Protein AF-A0A2N9MDC5-F1 (afdb_monomer_lite)

Radius of gyration: 17.21 Å; chains: 1; bounding box: 38×32×53 Å

Foldseek 3Di:
DDDPDQPFFDDPPPDDPPPDDDDDPVVVVPDQWTWTQDPVGTDIDGQAQFQQGGPVSQQVQWDWDQDPNDTDIDGDLVSLLRRLVRVVPPVSVVCNVVSVVVVVVVD

Structure (mmCIF, N/CA/C/O backbone):
data_AF-A0A2N9MDC5-F1
#
_entry.id   AF-A0A2N9MDC5-F1
#
loop_
_atom_site.group_PDB
_atom_site.id
_atom_site.type_symbol
_atom_site.label_atom_id
_atom_site.label_alt_id
_atom_site.label_comp_id
_atom_site.label_asym_id
_atom_site.label_entity_id
_atom_site.label_seq_id
_atom_site.pdbx_PDB_ins_code
_atom_site.Cartn_x
_atom_site.Cartn_y
_atom_site.Cartn_z
_atom_site.occupancy
_atom_site.B_iso_or_equiv
_atom_site.auth_seq_id
_atom_site.auth_comp_id
_atom_site.auth_asym_id
_atom_site.auth_atom_id
_atom_site.pdbx_PDB_model_num
ATOM 1 N N . MET A 1 1 ? 4.168 -14.213 -36.497 1.00 42.75 1 MET A N 1
ATOM 2 C CA . MET A 1 1 ? 4.050 -12.840 -35.955 1.00 42.75 1 MET A CA 1
ATOM 3 C C . MET A 1 1 ? 4.755 -12.810 -34.608 1.00 42.75 1 MET A C 1
ATOM 5 O O . MET A 1 1 ? 4.506 -13.731 -33.834 1.00 42.75 1 MET A O 1
ATOM 9 N N . PRO A 1 2 ? 5.661 -11.857 -34.328 1.00 37.81 2 PRO A N 1
ATOM 10 C CA . PRO A 1 2 ? 6.221 -11.729 -32.987 1.00 37.81 2 PRO A CA 1
ATOM 11 C C . PRO A 1 2 ? 5.090 -11.344 -32.026 1.00 37.81 2 PRO A C 1
ATOM 13 O O . PRO A 1 2 ? 4.268 -10.487 -32.351 1.00 37.81 2 PRO A O 1
ATOM 16 N N . LYS A 1 3 ? 5.009 -12.021 -30.875 1.00 33.22 3 LYS A N 1
ATOM 17 C CA . LYS A 1 3 ? 4.101 -11.625 -29.790 1.00 33.22 3 LYS A CA 1
ATOM 18 C C . LYS A 1 3 ? 4.466 -10.194 -29.369 1.00 33.22 3 LYS A C 1
ATOM 20 O O . LYS A 1 3 ? 5.663 -9.902 -29.321 1.00 33.22 3 LYS A O 1
ATOM 25 N N . PRO A 1 4 ? 3.495 -9.308 -29.090 1.00 41.62 4 PRO A N 1
ATOM 26 C CA . PRO A 1 4 ? 3.816 -7.981 -28.590 1.00 41.62 4 PRO A CA 1
ATOM 27 C C . PRO A 1 4 ? 4.646 -8.133 -27.314 1.00 41.62 4 PRO A C 1
ATOM 29 O O . PRO A 1 4 ? 4.262 -8.864 -26.399 1.00 41.62 4 PRO A O 1
ATOM 32 N N . SER A 1 5 ? 5.815 -7.495 -27.287 1.00 44.19 5 SER A N 1
ATOM 33 C CA . SER A 1 5 ? 6.614 -7.376 -26.074 1.00 44.19 5 SER A CA 1
ATOM 34 C C . SER A 1 5 ? 5.735 -6.732 -25.002 1.00 44.19 5 SER A C 1
ATOM 36 O O . SER A 1 5 ? 5.075 -5.733 -25.311 1.00 44.19 5 SER A O 1
ATOM 38 N N . PRO A 1 6 ? 5.689 -7.269 -23.774 1.00 43.81 6 PRO A N 1
ATOM 39 C CA . PRO A 1 6 ? 4.971 -6.612 -22.694 1.00 43.81 6 PRO A CA 1
ATOM 40 C C . PRO A 1 6 ? 5.486 -5.174 -22.575 1.00 43.81 6 PRO A C 1
ATOM 42 O O . PRO A 1 6 ? 6.691 -4.939 -22.454 1.00 43.81 6 PRO A O 1
ATOM 45 N N . ARG A 1 7 ? 4.577 -4.202 -22.700 1.00 49.28 7 ARG A N 1
ATOM 46 C CA . ARG A 1 7 ? 4.887 -2.777 -22.558 1.00 49.28 7 ARG A CA 1
ATOM 47 C C . ARG A 1 7 ? 5.078 -2.477 -21.074 1.00 49.28 7 ARG A C 1
ATOM 49 O O . ARG A 1 7 ? 4.211 -1.903 -20.431 1.00 49.28 7 ARG A O 1
ATOM 56 N N . PHE A 1 8 ? 6.201 -2.915 -20.519 1.00 52.16 8 PHE A N 1
ATOM 57 C CA . PHE A 1 8 ? 6.565 -2.581 -19.152 1.00 52.16 8 PHE A CA 1
ATOM 58 C C . PHE A 1 8 ? 7.045 -1.131 -19.095 1.00 52.16 8 PHE A C 1
ATOM 60 O O . PHE A 1 8 ? 7.922 -0.738 -19.858 1.00 52.16 8 PHE A O 1
ATOM 67 N N . GLY A 1 9 ? 6.450 -0.359 -18.185 1.00 48.53 9 GLY A N 1
ATOM 68 C CA . GLY A 1 9 ? 6.916 0.963 -17.783 1.00 48.53 9 GLY A CA 1
ATOM 69 C C . GLY A 1 9 ? 6.671 2.066 -18.811 1.00 48.53 9 GLY A C 1
ATOM 70 O O . GLY A 1 9 ? 7.483 2.303 -19.703 1.00 48.53 9 GLY A O 1
ATOM 71 N N . ARG A 1 10 ? 5.615 2.865 -18.614 1.00 49.69 10 ARG A N 1
ATOM 72 C CA . ARG A 1 10 ? 5.749 4.280 -18.978 1.00 49.69 10 ARG A CA 1
ATOM 73 C C . ARG A 1 10 ? 6.750 4.878 -17.996 1.00 49.69 10 ARG A C 1
ATOM 75 O O . ARG A 1 10 ? 6.581 4.766 -16.784 1.00 49.69 10 ARG A O 1
ATOM 82 N N . ALA A 1 11 ? 7.799 5.505 -18.518 1.00 50.03 11 ALA A N 1
ATOM 83 C CA . ALA A 1 11 ? 8.591 6.414 -17.712 1.00 50.03 11 ALA A CA 1
ATOM 84 C C . ALA A 1 11 ? 7.644 7.470 -17.114 1.00 50.03 11 ALA A C 1
ATOM 86 O O . ALA A 1 11 ? 6.691 7.899 -17.771 1.00 50.03 11 ALA A O 1
ATOM 87 N N . SER A 1 12 ? 7.881 7.822 -15.850 1.00 50.12 12 SER A N 1
ATOM 88 C CA . SER A 1 12 ? 7.154 8.858 -15.107 1.00 50.12 12 SER A CA 1
ATOM 89 C C . SER A 1 12 ? 6.812 10.060 -15.994 1.00 50.12 12 SER A C 1
ATOM 91 O O . SER A 1 12 ? 7.608 10.414 -16.864 1.00 50.12 12 SER A O 1
ATOM 93 N N . ALA A 1 13 ? 5.662 10.700 -15.764 1.00 49.12 13 ALA A N 1
ATOM 94 C CA . ALA A 1 13 ? 5.237 11.887 -16.511 1.00 49.12 13 ALA A CA 1
ATOM 95 C C . ALA A 1 13 ? 6.418 12.856 -16.753 1.00 49.12 13 ALA A C 1
ATOM 97 O O . ALA A 1 13 ? 7.036 13.320 -15.797 1.00 49.12 13 ALA A O 1
ATOM 98 N N . GLY A 1 14 ? 6.760 13.102 -18.026 1.00 49.97 14 GLY A N 1
ATOM 99 C CA . GLY A 1 14 ? 7.862 13.992 -18.425 1.00 49.97 14 GLY A CA 1
ATOM 100 C C . GLY A 1 14 ? 8.962 13.378 -19.303 1.00 49.97 14 GLY A C 1
ATOM 101 O O . GLY A 1 14 ? 9.809 14.122 -19.788 1.00 49.97 14 GLY A O 1
ATOM 102 N N . PHE A 1 15 ? 8.960 12.065 -19.555 1.00 56.56 15 PHE A N 1
ATOM 103 C CA . PHE A 1 15 ? 9.910 11.437 -20.486 1.00 56.56 15 PHE A CA 1
ATOM 104 C C . PHE A 1 15 ? 9.319 11.258 -21.898 1.00 56.56 15 PHE A C 1
ATOM 106 O O . PHE A 1 15 ? 8.131 10.946 -22.017 1.00 56.56 15 PHE A O 1
ATOM 113 N N . PRO A 1 16 ? 10.128 11.412 -22.966 1.00 58.69 16 PRO A N 1
ATOM 114 C CA . PRO A 1 16 ? 9.711 11.109 -24.332 1.00 58.69 16 PRO A CA 1
ATOM 115 C C . PRO A 1 16 ? 9.222 9.665 -24.480 1.00 58.69 16 PRO A C 1
ATOM 117 O O . PRO A 1 16 ? 9.802 8.734 -23.915 1.00 58.69 16 PRO A O 1
ATOM 120 N N . GLU A 1 17 ? 8.175 9.474 -25.279 1.00 62.66 17 GLU A N 1
ATOM 121 C CA . GLU A 1 17 ? 7.706 8.139 -25.639 1.00 62.66 17 GLU A CA 1
ATOM 122 C C . GLU A 1 17 ? 8.767 7.388 -26.465 1.00 62.66 17 GLU A C 1
ATOM 124 O O . GLU A 1 17 ? 9.513 7.986 -27.238 1.00 62.66 17 GLU A O 1
ATOM 129 N N . GLY A 1 18 ? 8.836 6.062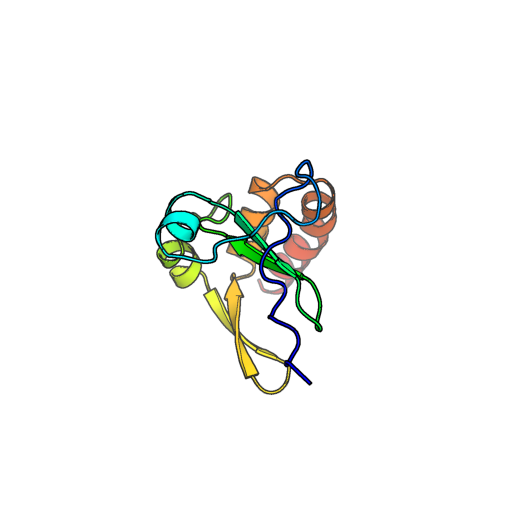 -26.310 1.00 65.81 18 GLY A N 1
ATOM 130 C CA . GLY A 1 18 ? 9.720 5.206 -27.111 1.00 65.81 18 GLY A CA 1
ATOM 131 C C . GLY A 1 18 ? 11.141 5.021 -26.571 1.00 65.81 18 GLY A C 1
ATOM 132 O O . GLY A 1 18 ? 11.930 4.318 -27.202 1.00 65.81 18 GLY A O 1
ATOM 133 N N . LEU A 1 19 ? 11.475 5.587 -25.406 1.00 69.12 19 LEU A N 1
ATOM 134 C CA . LEU A 1 19 ? 12.719 5.233 -24.721 1.00 69.12 19 LEU A CA 1
ATOM 135 C C . LEU A 1 19 ? 12.679 3.766 -24.256 1.00 69.12 19 LEU A C 1
ATOM 137 O O . LEU A 1 19 ? 11.649 3.322 -23.738 1.00 69.12 19 LEU A O 1
ATOM 141 N N . PRO A 1 20 ? 13.780 3.006 -24.413 1.00 70.06 20 PRO A N 1
ATOM 142 C CA . PRO A 1 20 ? 13.848 1.646 -23.905 1.00 70.06 20 PRO A CA 1
ATOM 143 C C . PRO A 1 20 ? 13.739 1.665 -22.379 1.00 70.06 20 PRO A C 1
ATOM 145 O O . PRO A 1 20 ? 14.558 2.272 -21.689 1.00 70.06 20 PRO A O 1
ATOM 148 N N . PHE A 1 21 ? 12.719 0.991 -21.857 1.00 74.31 21 PHE A N 1
ATOM 149 C CA . PHE A 1 21 ? 12.587 0.731 -20.433 1.00 74.31 21 PHE A CA 1
ATOM 150 C C . PHE A 1 21 ? 13.256 -0.604 -20.109 1.00 74.31 21 PHE A C 1
ATOM 152 O O . PHE A 1 21 ? 12.855 -1.651 -20.623 1.00 74.31 21 PHE A O 1
ATOM 159 N N . VAL A 1 22 ? 14.297 -0.562 -19.278 1.00 83.94 22 VAL A N 1
ATOM 160 C CA . VAL A 1 22 ? 14.993 -1.762 -18.809 1.00 83.94 22 VAL A CA 1
ATOM 161 C C . VAL A 1 22 ? 14.369 -2.179 -17.484 1.00 83.94 22 VAL A C 1
ATOM 163 O O . VAL A 1 22 ? 14.411 -1.438 -16.509 1.00 83.94 22 VAL A O 1
ATOM 166 N N . TRP A 1 23 ? 13.756 -3.359 -17.458 1.00 83.81 23 TRP A N 1
ATOM 167 C CA . TRP A 1 23 ? 13.170 -3.932 -16.249 1.00 83.81 23 TRP A CA 1
ATOM 168 C C . TRP A 1 23 ? 14.159 -4.905 -15.605 1.00 83.81 23 TRP A C 1
ATOM 170 O O . TRP A 1 23 ? 14.120 -6.107 -15.866 1.00 83.81 23 TRP A O 1
ATOM 180 N N . ASP A 1 24 ? 15.086 -4.368 -14.814 1.00 86.69 24 ASP A N 1
ATOM 181 C CA . ASP A 1 24 ? 16.142 -5.122 -14.136 1.00 86.69 24 ASP A CA 1
ATOM 182 C C . ASP A 1 24 ? 16.275 -4.755 -12.646 1.00 86.69 24 ASP A C 1
ATOM 184 O O . ASP A 1 24 ? 15.634 -3.833 -12.138 1.00 86.69 24 ASP A O 1
ATOM 188 N N . ASP A 1 25 ? 17.113 -5.508 -11.930 1.00 90.19 25 ASP A N 1
ATOM 189 C CA . ASP A 1 25 ? 17.359 -5.329 -10.493 1.00 90.19 25 ASP A CA 1
ATOM 190 C C . ASP A 1 25 ? 17.895 -3.924 -10.163 1.00 90.19 25 ASP A C 1
ATOM 192 O O . ASP A 1 25 ? 17.465 -3.311 -9.186 1.00 90.19 25 ASP A O 1
ATOM 196 N N . VAL A 1 26 ? 18.759 -3.361 -11.015 1.00 89.38 26 VAL A N 1
ATOM 197 C CA . VAL A 1 26 ? 19.292 -2.001 -10.837 1.00 89.38 26 VAL A CA 1
ATOM 198 C C . VAL A 1 26 ? 18.173 -0.968 -10.916 1.00 89.38 26 VAL A C 1
ATOM 200 O O . VAL A 1 26 ? 18.114 -0.053 -10.095 1.00 89.38 26 VAL A O 1
ATOM 203 N N . THR A 1 27 ? 17.267 -1.107 -11.879 1.00 86.69 27 THR A N 1
ATOM 204 C CA . THR A 1 27 ? 16.121 -0.212 -12.030 1.00 86.69 27 THR A CA 1
ATOM 205 C C . THR A 1 27 ? 15.204 -0.304 -10.817 1.00 86.69 27 THR A C 1
ATOM 207 O O . THR A 1 27 ? 14.854 0.733 -10.252 1.00 86.69 27 THR A O 1
ATOM 210 N N . LEU A 1 28 ? 14.883 -1.523 -10.371 1.00 87.69 28 LEU A N 1
ATOM 211 C CA . LEU A 1 28 ? 14.030 -1.774 -9.206 1.00 87.69 28 LEU A CA 1
ATOM 212 C C . LEU A 1 28 ? 14.607 -1.193 -7.911 1.00 87.69 28 LEU A C 1
ATOM 214 O O . LEU A 1 28 ? 13.873 -0.575 -7.147 1.00 87.69 28 LEU A O 1
ATOM 218 N N . ARG A 1 29 ? 15.916 -1.334 -7.675 1.00 87.38 29 ARG A N 1
ATOM 219 C CA . ARG A 1 29 ? 16.576 -0.807 -6.466 1.00 87.38 29 ARG A CA 1
ATOM 220 C C . ARG A 1 29 ? 16.618 0.717 -6.399 1.00 87.38 29 ARG A C 1
ATOM 222 O O . ARG A 1 29 ? 16.694 1.270 -5.308 1.00 87.38 29 ARG 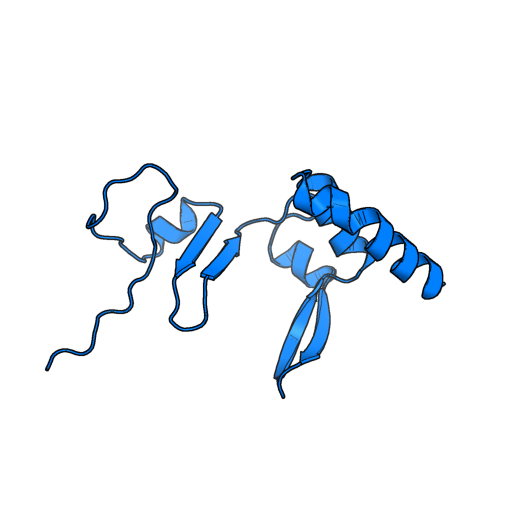A O 1
ATOM 229 N N . ASN A 1 30 ? 16.613 1.394 -7.546 1.00 86.44 30 ASN A N 1
ATOM 230 C CA . ASN A 1 30 ? 16.876 2.832 -7.627 1.00 86.44 30 ASN A CA 1
ATOM 231 C C . ASN A 1 30 ? 15.611 3.700 -7.724 1.00 86.44 30 ASN A C 1
ATOM 233 O O . ASN A 1 30 ? 15.721 4.918 -7.878 1.00 86.44 30 ASN A O 1
ATOM 237 N N . ARG A 1 31 ? 14.408 3.117 -7.653 1.00 85.38 31 ARG A N 1
ATOM 238 C CA . ARG A 1 31 ? 13.148 3.875 -7.662 1.00 85.38 31 ARG A CA 1
ATOM 239 C C . ARG A 1 31 ? 12.206 3.411 -6.564 1.00 85.38 31 ARG A C 1
ATOM 241 O O . ARG A 1 31 ? 12.076 2.226 -6.296 1.00 85.38 31 ARG A O 1
ATOM 248 N N . SER A 1 32 ? 11.489 4.371 -5.991 1.00 87.06 32 SER A N 1
ATOM 249 C CA . SER A 1 32 ? 10.497 4.136 -4.941 1.00 87.06 32 SER A CA 1
ATOM 250 C C . SER A 1 32 ? 9.086 3.872 -5.466 1.00 87.06 32 SER A C 1
ATOM 252 O O . SER A 1 32 ? 8.244 3.389 -4.713 1.00 87.06 32 SER A O 1
ATOM 254 N N . GLN A 1 33 ? 8.812 4.183 -6.736 1.00 89.12 33 GLN A N 1
ATOM 255 C CA . GLN A 1 33 ? 7.505 3.983 -7.353 1.00 89.12 33 GLN A CA 1
ATOM 256 C C . GLN A 1 33 ? 7.630 3.656 -8.844 1.00 89.12 33 GLN A C 1
ATOM 258 O O . GLN A 1 33 ? 8.377 4.308 -9.581 1.00 89.12 33 GLN A O 1
ATOM 263 N N . PHE A 1 34 ? 6.822 2.697 -9.291 1.00 88.81 34 PHE A N 1
ATOM 264 C CA . PHE A 1 34 ? 6.564 2.395 -10.694 1.00 88.81 34 PHE A CA 1
ATOM 265 C C . PHE A 1 34 ? 5.065 2.318 -10.938 1.00 88.81 34 PHE A C 1
ATOM 267 O O . PHE A 1 34 ? 4.336 1.806 -10.100 1.00 88.81 34 PHE A O 1
ATOM 274 N N . THR A 1 35 ? 4.631 2.743 -12.118 1.00 87.62 35 THR A N 1
ATOM 275 C CA . THR A 1 35 ? 3.287 2.450 -12.618 1.00 87.62 35 THR A CA 1
ATOM 276 C C . THR A 1 35 ? 3.445 1.560 -13.844 1.00 87.62 35 THR A C 1
ATOM 278 O O . THR A 1 35 ? 3.999 1.969 -14.870 1.00 87.62 35 THR A O 1
ATOM 281 N N . LEU A 1 36 ? 3.034 0.304 -13.710 1.00 86.44 36 LEU A N 1
ATOM 282 C CA . LEU A 1 36 ? 3.058 -0.693 -14.768 1.00 86.44 36 LEU A CA 1
ATOM 283 C C . LEU A 1 36 ? 1.758 -0.618 -15.557 1.00 86.44 36 LEU A C 1
ATOM 285 O O . LEU A 1 36 ? 0.690 -0.872 -15.012 1.00 86.44 36 LEU A O 1
ATOM 289 N N . ALA A 1 37 ? 1.855 -0.326 -16.849 1.00 83.12 37 ALA A N 1
ATOM 290 C CA . ALA A 1 37 ? 0.713 -0.422 -17.743 1.00 83.12 37 ALA A CA 1
ATOM 291 C C . ALA A 1 37 ? 0.466 -1.895 -18.095 1.00 83.12 37 ALA A C 1
ATOM 293 O O . ALA A 1 37 ? 1.378 -2.593 -18.546 1.00 83.12 37 ALA A O 1
ATOM 294 N N . THR A 1 38 ? -0.763 -2.367 -17.909 1.00 85.56 38 THR A N 1
ATOM 295 C CA . THR A 1 38 ? -1.183 -3.718 -18.303 1.00 85.56 38 THR A CA 1
ATOM 296 C C . THR A 1 38 ? -2.448 -3.657 -19.150 1.00 85.56 38 THR A C 1
ATOM 298 O O . THR A 1 38 ? -3.154 -2.649 -19.155 1.00 85.56 38 THR A O 1
ATOM 301 N N . ASP A 1 39 ? -2.780 -4.754 -19.832 1.00 89.81 39 ASP A N 1
ATOM 302 C CA . ASP A 1 39 ? -4.035 -4.859 -20.590 1.00 89.81 39 ASP A CA 1
ATOM 303 C C . ASP A 1 39 ? -5.285 -4.776 -19.684 1.00 89.81 39 ASP A C 1
ATOM 305 O O . ASP A 1 39 ? -6.385 -4.530 -20.172 1.00 89.81 39 ASP A O 1
ATOM 309 N N . LEU A 1 40 ? -5.121 -4.961 -18.366 1.00 88.69 40 LEU A N 1
ATOM 310 C CA . LEU A 1 40 ? -6.179 -4.864 -17.354 1.00 88.69 40 LEU A CA 1
ATOM 311 C C . LEU A 1 40 ? -6.219 -3.497 -16.647 1.00 88.69 40 LEU A C 1
ATOM 313 O O . LEU A 1 40 ? -7.052 -3.290 -15.766 1.00 88.69 40 LEU A O 1
ATOM 317 N N . GLY A 1 41 ? -5.335 -2.571 -17.025 1.00 89.25 41 GLY A N 1
ATOM 318 C CA . GLY A 1 41 ? -5.168 -1.268 -16.385 1.00 89.25 41 GLY A CA 1
ATOM 319 C C . GLY A 1 41 ? -3.799 -1.093 -15.729 1.00 89.25 41 GLY A C 1
ATOM 320 O O . GLY A 1 41 ? -2.912 -1.943 -15.841 1.00 89.25 41 GLY A O 1
ATOM 321 N N . ASP A 1 42 ? -3.625 0.040 -15.059 1.00 90.38 42 ASP A N 1
ATOM 322 C CA . ASP A 1 42 ? -2.362 0.405 -14.424 1.00 90.38 42 ASP A CA 1
ATOM 323 C C . ASP A 1 42 ? -2.202 -0.270 -13.052 1.00 90.38 42 ASP A C 1
ATOM 325 O O . ASP A 1 42 ? -3.140 -0.330 -12.256 1.00 90.38 42 ASP A O 1
ATOM 329 N N . ILE A 1 43 ? -0.992 -0.751 -12.763 1.00 91.38 43 ILE A N 1
ATOM 330 C CA . ILE A 1 43 ? -0.599 -1.333 -11.476 1.00 91.38 43 ILE A CA 1
ATOM 331 C C . ILE A 1 43 ? 0.535 -0.501 -10.888 1.00 91.38 43 ILE A C 1
ATOM 333 O O . ILE A 1 43 ? 1.625 -0.438 -11.455 1.00 91.38 43 ILE A O 1
ATOM 337 N N . ASP A 1 44 ? 0.302 0.094 -9.723 1.00 91.50 44 ASP A N 1
ATOM 338 C CA . ASP A 1 44 ? 1.344 0.799 -8.982 1.00 91.50 44 ASP A CA 1
ATOM 339 C C . ASP A 1 44 ? 2.168 -0.180 -8.130 1.00 91.50 44 ASP A C 1
ATOM 341 O O . ASP A 1 44 ? 1.628 -0.964 -7.350 1.00 91.50 44 ASP A O 1
ATOM 345 N N . LEU A 1 45 ? 3.492 -0.105 -8.252 1.00 92.50 45 LEU A N 1
ATO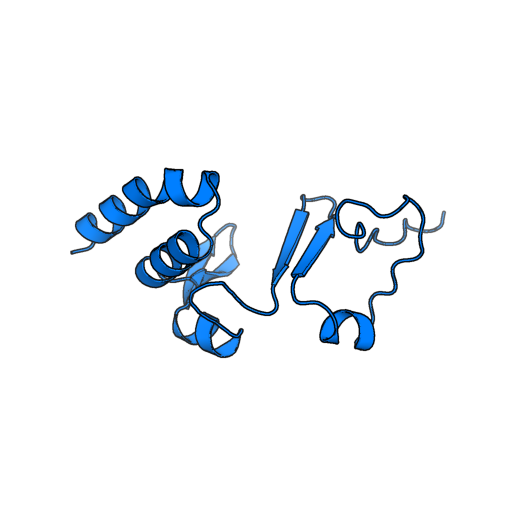M 346 C CA . LEU A 1 45 ? 4.456 -0.755 -7.369 1.00 92.50 45 LEU A CA 1
ATOM 347 C C . LEU A 1 45 ? 5.147 0.315 -6.535 1.00 92.50 45 LEU A C 1
ATOM 349 O O . LEU A 1 45 ? 5.704 1.264 -7.086 1.00 92.50 45 LEU A O 1
ATOM 353 N N . LEU A 1 46 ? 5.123 0.148 -5.217 1.00 93.62 46 LEU A N 1
ATOM 354 C CA . LEU A 1 46 ? 5.652 1.106 -4.253 1.00 93.62 46 LEU A CA 1
ATOM 355 C C . LEU A 1 46 ? 6.678 0.402 -3.367 1.00 93.62 46 LEU A C 1
ATOM 357 O O . LEU A 1 46 ? 6.398 -0.671 -2.838 1.00 93.62 46 LEU A O 1
ATOM 361 N N . ALA A 1 47 ? 7.857 1.002 -3.212 1.00 93.56 47 ALA A N 1
ATOM 362 C CA . ALA A 1 47 ? 8.882 0.507 -2.294 1.00 93.56 47 ALA A CA 1
ATOM 363 C C . ALA A 1 47 ? 8.484 0.750 -0.831 1.00 93.56 47 ALA A C 1
ATOM 365 O O . ALA A 1 47 ? 8.779 -0.062 0.043 1.00 93.56 47 ALA A O 1
ATOM 366 N N . GLU A 1 48 ? 7.784 1.858 -0.583 1.00 94.94 48 GLU A N 1
ATOM 367 C CA . GLU A 1 48 ? 7.275 2.238 0.728 1.00 94.94 48 GLU A CA 1
ATOM 368 C C . GLU A 1 48 ? 5.886 2.866 0.605 1.00 94.94 48 GLU A C 1
ATOM 370 O O . GLU A 1 48 ? 5.551 3.508 -0.395 1.00 94.94 48 GLU A O 1
ATOM 375 N N . ILE A 1 49 ? 5.085 2.714 1.656 1.00 96.69 49 ILE A N 1
ATOM 376 C CA . ILE A 1 49 ? 3.774 3.348 1.781 1.00 96.69 49 ILE A CA 1
ATOM 377 C C . ILE A 1 49 ? 3.875 4.512 2.765 1.00 96.69 49 ILE A C 1
ATOM 379 O O . ILE A 1 49 ? 4.245 4.325 3.926 1.00 96.69 49 ILE A O 1
ATOM 383 N N . SER A 1 50 ? 3.505 5.718 2.324 1.00 95.81 50 SER A N 1
ATOM 384 C CA . SER A 1 50 ? 3.480 6.912 3.177 1.00 95.81 50 SER A CA 1
ATOM 385 C C . SER A 1 50 ? 2.681 6.654 4.454 1.00 95.81 50 SER A C 1
ATOM 387 O 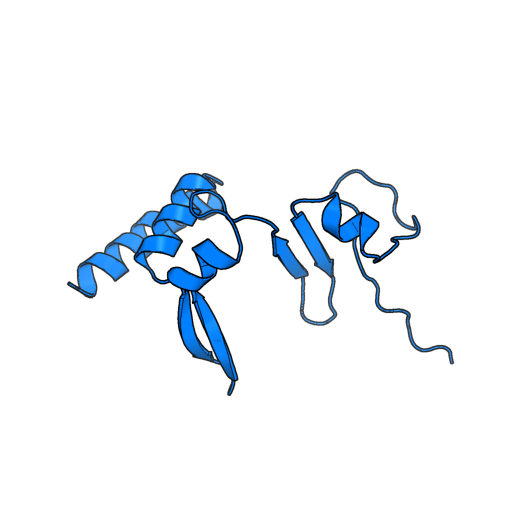O . SER A 1 50 ? 1.557 6.171 4.396 1.00 95.81 50 SER A O 1
ATOM 389 N N . GLY A 1 51 ? 3.263 6.970 5.612 1.00 96.38 51 GLY A N 1
ATOM 390 C CA . GLY A 1 51 ? 2.635 6.737 6.915 1.00 96.38 51 GLY A CA 1
ATOM 391 C C . GLY A 1 51 ? 2.694 5.291 7.418 1.00 96.38 51 GLY A C 1
ATOM 392 O O . GLY A 1 51 ? 2.237 5.047 8.530 1.00 96.38 51 GLY A O 1
ATOM 393 N N . VAL A 1 52 ? 3.253 4.341 6.661 1.00 97.69 52 VAL A N 1
ATOM 394 C CA . VAL A 1 52 ? 3.401 2.934 7.080 1.00 97.69 52 VAL A CA 1
ATOM 395 C C . VAL A 1 52 ? 4.859 2.482 7.018 1.00 97.69 52 VAL A C 1
ATOM 397 O O . VAL A 1 52 ? 5.382 2.072 8.047 1.00 97.69 52 VAL A O 1
ATOM 400 N N . GLY A 1 53 ? 5.513 2.613 5.860 1.00 96.88 53 GLY A N 1
ATOM 401 C CA . GLY A 1 53 ? 6.915 2.243 5.653 1.00 96.88 53 GLY A CA 1
ATOM 402 C C . GLY A 1 53 ? 7.102 1.078 4.678 1.00 96.88 53 GLY A C 1
ATOM 403 O O . GLY A 1 53 ? 6.434 1.040 3.642 1.00 96.88 53 GLY A O 1
ATOM 404 N N . THR A 1 54 ? 8.036 0.174 4.983 1.00 96.50 54 THR A N 1
ATOM 405 C CA . THR A 1 54 ? 8.498 -0.902 4.086 1.00 96.50 54 THR A CA 1
ATOM 406 C C . THR A 1 54 ? 7.447 -1.989 3.858 1.00 96.50 54 THR A C 1
ATOM 408 O O . THR A 1 54 ? 6.414 -2.039 4.529 1.00 96.50 54 THR A O 1
ATOM 411 N N . PHE A 1 55 ? 7.725 -2.908 2.927 1.00 95.81 55 PHE A N 1
ATOM 412 C CA . PHE A 1 55 ? 6.869 -4.067 2.676 1.00 95.81 55 PHE A CA 1
ATOM 413 C C . PHE A 1 55 ? 6.611 -4.895 3.942 1.00 95.81 55 PHE A C 1
ATOM 415 O O . PHE A 1 55 ? 5.475 -5.287 4.189 1.00 95.81 55 PHE A O 1
ATOM 422 N N . GLU A 1 56 ? 7.634 -5.135 4.762 1.00 97.50 56 GLU A N 1
ATOM 423 C CA . GLU A 1 56 ? 7.516 -5.899 6.007 1.00 97.50 56 GLU A CA 1
ATOM 424 C C . GLU A 1 56 ? 6.569 -5.204 6.995 1.00 97.50 56 GLU A C 1
ATOM 426 O O . GLU A 1 56 ? 5.682 -5.844 7.552 1.00 97.50 56 GLU A O 1
ATOM 431 N N . GLN A 1 57 ? 6.678 -3.881 7.135 1.00 97.81 57 GLN A N 1
ATOM 432 C CA . GLN A 1 57 ? 5.802 -3.093 8.011 1.00 97.81 57 GLN A CA 1
ATOM 433 C C . GLN A 1 57 ? 4.362 -3.039 7.483 1.00 97.81 57 GLN A C 1
ATOM 435 O O . GLN A 1 57 ? 3.401 -3.144 8.240 1.00 97.81 57 GLN A O 1
ATOM 440 N N . VAL A 1 58 ? 4.186 -2.916 6.165 1.00 98.00 58 VAL A N 1
ATOM 441 C CA . VAL A 1 58 ? 2.871 -3.013 5.508 1.00 98.00 58 VAL A CA 1
ATOM 442 C C . VAL A 1 58 ? 2.256 -4.393 5.736 1.00 98.00 58 VAL A C 1
ATOM 444 O O . VAL A 1 58 ? 1.058 -4.513 5.999 1.00 98.00 58 VAL A O 1
ATOM 447 N N . ARG A 1 59 ? 3.076 -5.442 5.664 1.00 97.75 59 ARG A N 1
ATOM 448 C CA . ARG A 1 59 ? 2.660 -6.833 5.809 1.00 97.75 59 ARG A CA 1
ATOM 449 C C . ARG A 1 59 ? 2.127 -7.149 7.206 1.00 97.75 59 ARG A C 1
ATOM 451 O O . ARG A 1 59 ? 1.154 -7.891 7.305 1.00 97.75 59 ARG A O 1
ATOM 458 N N . GLU A 1 60 ? 2.728 -6.586 8.249 1.00 98.00 60 GLU A N 1
ATOM 459 C CA . GLU A 1 60 ? 2.262 -6.714 9.641 1.00 98.00 60 GLU A CA 1
ATOM 460 C C . GLU A 1 60 ? 0.849 -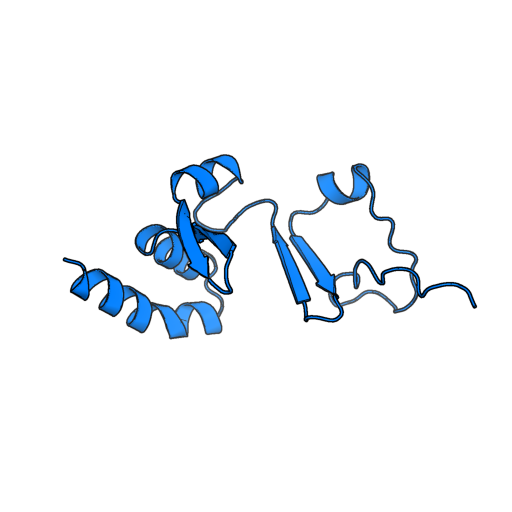6.144 9.852 1.00 98.00 60 GLU A C 1
ATOM 462 O O . GLU A 1 60 ? 0.108 -6.617 10.709 1.00 98.00 60 GLU A O 1
ATOM 467 N N . HIS A 1 61 ? 0.463 -5.171 9.027 1.00 97.88 61 HIS A N 1
ATOM 468 C CA . HIS A 1 61 ? -0.823 -4.473 9.055 1.00 97.88 61 HIS A CA 1
ATOM 469 C C . HIS A 1 61 ? -1.735 -4.854 7.883 1.00 97.88 61 HIS A C 1
ATOM 471 O O . HIS A 1 61 ? -2.519 -4.043 7.383 1.00 97.88 61 HIS A O 1
ATOM 477 N N . SER A 1 62 ? -1.587 -6.079 7.381 1.00 98.00 62 SER A N 1
ATOM 478 C CA . SER A 1 62 ? -2.391 -6.587 6.277 1.00 98.00 62 SER A CA 1
ATOM 479 C C . SER A 1 62 ? -3.280 -7.741 6.722 1.00 98.00 62 SER A C 1
ATOM 481 O O . SER A 1 62 ? -2.860 -8.613 7.479 1.00 98.00 62 SER A O 1
ATOM 483 N N . ILE A 1 63 ? -4.491 -7.782 6.181 1.00 97.50 63 ILE A N 1
ATOM 484 C CA . ILE A 1 63 ? -5.455 -8.873 6.332 1.00 97.50 63 ILE A CA 1
ATOM 485 C C . ILE A 1 63 ? -5.650 -9.588 4.993 1.00 97.50 63 ILE A C 1
ATOM 487 O O . ILE A 1 63 ? -5.437 -8.999 3.930 1.00 97.50 63 ILE A O 1
ATOM 491 N N . GLN A 1 64 ? -6.042 -10.864 5.034 1.00 97.94 64 GLN A N 1
ATOM 492 C CA . GLN A 1 64 ? -6.505 -11.568 3.838 1.00 97.94 64 GLN A CA 1
ATOM 493 C C . GLN A 1 64 ? -7.982 -11.297 3.612 1.00 97.94 64 GLN A C 1
ATOM 495 O O . GLN A 1 64 ? -8.789 -11.440 4.527 1.00 97.94 64 GLN A O 1
ATOM 500 N N . VAL A 1 65 ? -8.320 -10.969 2.372 1.00 96.69 65 VAL A N 1
ATOM 501 C CA . VAL A 1 65 ? -9.696 -10.856 1.901 1.00 96.69 65 VAL A CA 1
ATOM 502 C C . VAL A 1 65 ? -9.871 -11.735 0.672 1.00 96.69 65 VAL A C 1
ATOM 504 O O . VAL A 1 65 ? -8.966 -11.845 -0.159 1.00 96.69 65 VAL A O 1
ATOM 507 N N . ASP A 1 66 ? -11.037 -12.360 0.554 1.00 97.50 66 ASP A N 1
ATOM 508 C CA . ASP A 1 66 ? -11.393 -13.130 -0.631 1.00 97.50 66 ASP A CA 1
ATOM 509 C C . ASP A 1 66 ? -12.122 -12.221 -1.624 1.00 97.50 66 ASP A C 1
ATOM 511 O O . ASP A 1 66 ? -13.190 -11.679 -1.340 1.00 97.50 66 ASP A O 1
ATOM 515 N N . ALA A 1 67 ? -11.530 -12.037 -2.800 1.00 93.38 67 ALA A N 1
ATOM 516 C CA . ALA A 1 67 ? -12.071 -11.226 -3.879 1.00 93.38 67 ALA A CA 1
ATOM 517 C C . ALA A 1 67 ? -11.759 -11.882 -5.226 1.00 93.38 67 ALA A C 1
ATOM 519 O O . ALA A 1 67 ? -10.651 -12.364 -5.449 1.00 93.38 67 ALA A O 1
ATOM 520 N N . PHE A 1 68 ? -12.726 -11.882 -6.148 1.00 92.38 68 PHE A N 1
ATOM 521 C CA . PHE A 1 68 ? -12.556 -12.451 -7.495 1.00 92.38 68 PHE A CA 1
ATOM 522 C C . PHE A 1 68 ? -12.052 -13.910 -7.490 1.00 92.38 68 PHE A C 1
ATOM 524 O O . PHE A 1 68 ? -11.164 -14.265 -8.265 1.00 92.38 68 PHE A O 1
ATOM 531 N N . ASP A 1 69 ? -12.576 -14.745 -6.586 1.00 95.88 69 ASP A N 1
ATOM 532 C CA . ASP A 1 69 ? -12.146 -16.140 -6.381 1.00 95.88 69 ASP A CA 1
ATOM 533 C C . ASP A 1 69 ? -10.644 -16.283 -6.057 1.00 95.88 69 ASP A C 1
ATOM 535 O O . ASP A 1 69 ? -9.982 -17.266 -6.423 1.00 95.88 69 ASP A O 1
ATOM 539 N N . ARG A 1 70 ? -10.072 -15.266 -5.403 1.00 96.31 70 ARG A N 1
ATOM 540 C CA . ARG A 1 70 ? -8.673 -15.208 -4.974 1.00 96.31 70 ARG A CA 1
ATOM 541 C C . ARG A 1 70 ? -8.573 -14.637 -3.565 1.00 96.31 70 ARG A C 1
ATOM 543 O O . ARG A 1 70 ? -9.257 -13.679 -3.230 1.00 96.31 70 ARG A O 1
ATOM 550 N N . SER A 1 71 ? -7.646 -15.180 -2.784 1.00 97.31 71 SER A N 1
ATOM 551 C CA . SER A 1 71 ? -7.252 -14.594 -1.505 1.00 97.31 71 SER A CA 1
ATOM 552 C C . SER A 1 71 ? -6.153 -13.560 -1.750 1.00 97.31 71 SER A C 1
ATOM 554 O O . SER A 1 71 ? -5.080 -13.900 -2.261 1.00 97.31 71 SER A O 1
ATOM 556 N N . VAL A 1 72 ? -6.422 -12.296 -1.425 1.00 96.38 72 VAL A N 1
ATOM 557 C CA . VAL A 1 72 ? -5.494 -11.172 -1.605 1.00 96.38 72 VAL A CA 1
ATOM 558 C C . VAL A 1 72 ? -5.226 -10.483 -0.274 1.00 96.38 72 VAL A C 1
ATOM 560 O O . VAL A 1 72 ? -6.069 -10.475 0.617 1.00 96.38 72 VAL A O 1
ATOM 563 N N . TRP A 1 73 ? -4.031 -9.912 -0.130 1.00 97.44 73 TRP A N 1
ATOM 564 C CA . TRP A 1 73 ? -3.672 -9.150 1.062 1.00 97.44 73 TRP A CA 1
ATOM 565 C C . TRP A 1 73 ? -3.991 -7.677 0.863 1.00 97.44 73 TRP A C 1
ATOM 567 O O . TRP A 1 73 ? -3.577 -7.080 -0.132 1.00 97.44 73 TRP A O 1
ATOM 577 N N . THR A 1 74 ? -4.697 -7.096 1.823 1.00 96.88 74 THR A N 1
ATOM 578 C CA . THR A 1 74 ? -5.030 -5.671 1.861 1.00 96.88 74 THR A CA 1
ATOM 579 C C . THR A 1 74 ? -4.627 -5.093 3.201 1.00 96.88 74 THR A C 1
ATOM 581 O O . THR A 1 74 ? -4.615 -5.810 4.197 1.00 96.88 74 THR A O 1
ATOM 584 N N . LEU A 1 75 ? -4.332 -3.794 3.247 1.00 97.88 75 LEU A N 1
ATOM 585 C CA . LEU A 1 75 ? -4.165 -3.106 4.524 1.00 97.88 75 LEU A CA 1
ATOM 586 C C . LEU A 1 75 ? -5.427 -3.252 5.379 1.00 97.88 75 LEU A C 1
ATOM 588 O O . LEU A 1 75 ? -6.541 -3.198 4.852 1.00 97.88 75 LEU A O 1
ATOM 592 N N . ASP A 1 76 ? -5.240 -3.393 6.687 1.00 97.62 76 ASP A N 1
ATOM 593 C CA . ASP A 1 76 ? -6.320 -3.192 7.645 1.00 97.62 76 ASP A CA 1
ATOM 594 C C . ASP A 1 76 ? -6.852 -1.746 7.565 1.00 97.62 76 ASP A C 1
ATOM 596 O O . ASP A 1 76 ? -6.157 -0.824 7.116 1.00 97.62 76 ASP A O 1
ATOM 600 N N . LEU A 1 77 ? -8.102 -1.537 7.987 1.00 97.56 77 LEU A N 1
ATOM 601 C CA . LEU A 1 77 ? -8.789 -0.254 7.820 1.00 97.56 77 LEU A CA 1
ATOM 602 C C . LEU A 1 77 ? -8.077 0.899 8.549 1.00 97.56 77 LEU A C 1
ATOM 604 O O . LEU A 1 77 ? -7.917 1.987 7.987 1.00 97.56 77 LEU A O 1
ATOM 608 N N . ARG A 1 78 ? -7.567 0.662 9.765 1.00 97.81 78 ARG A N 1
ATOM 609 C CA . ARG A 1 78 ? -6.855 1.681 10.560 1.00 97.81 78 ARG A CA 1
ATOM 610 C C . ARG A 1 78 ? -5.569 2.124 9.863 1.00 97.81 78 ARG A C 1
ATOM 612 O O . ARG A 1 78 ? -5.258 3.316 9.791 1.00 97.81 78 ARG A O 1
ATOM 619 N N . THR A 1 79 ? -4.824 1.172 9.319 1.00 98.12 79 THR A N 1
ATOM 620 C CA . THR A 1 79 ? -3.576 1.420 8.603 1.00 98.12 79 THR A CA 1
ATOM 621 C C . THR A 1 79 ? -3.824 2.048 7.234 1.00 98.12 79 THR A C 1
ATOM 623 O O . THR A 1 79 ? -3.072 2.940 6.836 1.00 98.12 79 THR A O 1
ATOM 626 N N . LEU A 1 80 ? -4.908 1.684 6.543 1.00 97.75 80 LEU A N 1
ATOM 627 C CA . LEU A 1 80 ? -5.331 2.349 5.311 1.00 97.75 80 LEU A CA 1
ATOM 628 C C . LEU A 1 80 ? -5.636 3.838 5.545 1.00 97.75 80 LEU A C 1
ATOM 630 O O . LEU A 1 80 ? -5.126 4.680 4.805 1.00 97.75 80 LEU A O 1
ATOM 634 N N . ILE A 1 81 ? -6.403 4.179 6.587 1.00 98.19 81 ILE A N 1
ATOM 635 C CA . ILE A 1 81 ? -6.700 5.574 6.968 1.00 98.19 81 ILE A CA 1
ATOM 636 C C . ILE A 1 81 ? -5.402 6.341 7.241 1.00 98.19 81 ILE A C 1
ATOM 638 O O . ILE A 1 81 ? -5.191 7.430 6.696 1.00 98.19 81 ILE A O 1
ATOM 642 N N . ARG A 1 82 ? -4.489 5.751 8.027 1.00 98.19 82 ARG A N 1
ATOM 643 C CA . ARG A 1 82 ? -3.164 6.325 8.313 1.00 98.19 82 ARG A CA 1
ATOM 644 C C . ARG A 1 82 ? -2.386 6.612 7.030 1.00 98.19 82 ARG A C 1
ATOM 646 O O . ARG A 1 82 ? -1.860 7.715 6.868 1.00 98.19 82 ARG A O 1
ATOM 653 N N . ALA A 1 83 ? -2.358 5.654 6.105 1.00 97.81 83 ALA A N 1
ATOM 654 C CA . ALA A 1 83 ? -1.651 5.787 4.839 1.00 97.81 83 ALA A CA 1
ATOM 655 C C . ALA A 1 83 ? -2.247 6.885 3.946 1.00 97.81 83 ALA A C 1
ATOM 657 O O . ALA A 1 83 ? -1.524 7.720 3.402 1.00 97.81 83 ALA A O 1
ATOM 658 N N . LYS A 1 84 ? -3.579 6.931 3.828 1.00 97.50 84 LYS A N 1
ATOM 659 C CA . LYS A 1 84 ? -4.300 7.946 3.045 1.00 97.50 84 LYS A CA 1
ATOM 660 C C . LYS A 1 84 ? -4.077 9.354 3.586 1.00 97.50 84 LYS A C 1
ATOM 662 O O . LYS A 1 84 ? -3.790 10.269 2.814 1.00 97.50 84 LYS A O 1
ATOM 667 N N . ARG A 1 85 ? -4.133 9.514 4.909 1.00 97.94 85 ARG A N 1
ATOM 668 C CA . ARG A 1 85 ? -3.867 10.788 5.581 1.00 97.94 85 ARG A CA 1
ATOM 669 C C . ARG A 1 85 ? -2.429 11.255 5.364 1.00 97.94 85 ARG A C 1
ATOM 671 O O . ARG A 1 85 ? -2.219 12.425 5.065 1.00 97.94 85 ARG A O 1
ATOM 678 N N . ALA A 1 86 ? -1.458 10.346 5.458 1.00 97.56 86 ALA A N 1
ATOM 679 C CA . ALA A 1 86 ? -0.052 10.659 5.212 1.00 97.56 86 ALA A CA 1
ATOM 680 C C . ALA A 1 86 ? 0.244 10.988 3.738 1.00 97.56 86 ALA A C 1
ATOM 682 O O . ALA A 1 86 ? 1.070 11.854 3.466 1.00 97.56 86 ALA A O 1
ATOM 683 N N . ALA A 1 87 ? -0.432 10.331 2.789 1.00 95.62 87 ALA A N 1
ATOM 684 C CA . ALA A 1 87 ? -0.291 10.625 1.363 1.00 95.62 87 ALA A CA 1
ATOM 685 C C . ALA A 1 87 ? -0.845 12.012 0.993 1.00 95.62 87 ALA A C 1
ATOM 687 O O . ALA A 1 87 ? -0.306 12.669 0.104 1.00 95.62 87 ALA A O 1
ATOM 688 N N . GLY A 1 88 ? -1.928 12.451 1.646 1.00 94.88 88 GLY A N 1
ATOM 689 C CA . GLY A 1 88 ? -2.413 13.836 1.607 1.00 94.88 88 GLY A CA 1
ATOM 690 C C . GLY A 1 88 ? -2.877 14.354 0.239 1.00 94.88 88 GLY A C 1
ATOM 691 O O . GLY A 1 88 ? -3.160 15.543 0.101 1.00 94.88 88 GLY A O 1
ATOM 692 N N . ARG A 1 89 ? -2.970 13.500 -0.791 1.00 95.25 89 ARG A N 1
ATOM 693 C CA . ARG A 1 89 ? -3.500 13.897 -2.104 1.00 95.25 89 ARG A CA 1
ATOM 694 C C . ARG A 1 89 ? -4.974 14.243 -1.952 1.00 95.25 89 ARG A C 1
ATOM 696 O O . ARG A 1 89 ? -5.690 13.582 -1.209 1.00 95.25 89 ARG A O 1
ATOM 703 N N . GLU A 1 90 ? -5.460 15.202 -2.731 1.00 96.81 90 GLU A N 1
ATOM 704 C CA . GLU A 1 90 ? -6.849 15.669 -2.643 1.00 96.81 90 GLU A CA 1
ATOM 705 C C . GLU A 1 90 ? -7.874 14.519 -2.696 1.00 96.81 90 GLU A C 1
ATOM 707 O O . GLU A 1 90 ? -8.792 14.459 -1.883 1.00 96.81 90 GLU A O 1
ATOM 712 N N . LYS A 1 91 ? -7.671 13.547 -3.596 1.00 94.44 91 LYS A N 1
ATOM 713 C CA . LYS A 1 91 ? -8.525 12.352 -3.691 1.00 94.44 91 LYS A CA 1
ATOM 714 C C . LYS A 1 91 ? -8.466 11.445 -2.457 1.00 94.44 91 LYS A C 1
ATOM 716 O O . LYS A 1 91 ? -9.466 10.821 -2.133 1.00 94.44 91 LYS A O 1
ATOM 721 N N . ASP A 1 92 ? -7.312 11.361 -1.794 1.00 96.25 92 ASP A N 1
ATOM 722 C CA . ASP A 1 92 ? -7.161 10.562 -0.576 1.00 96.25 92 ASP A CA 1
ATOM 723 C C . ASP A 1 92 ? -7.855 11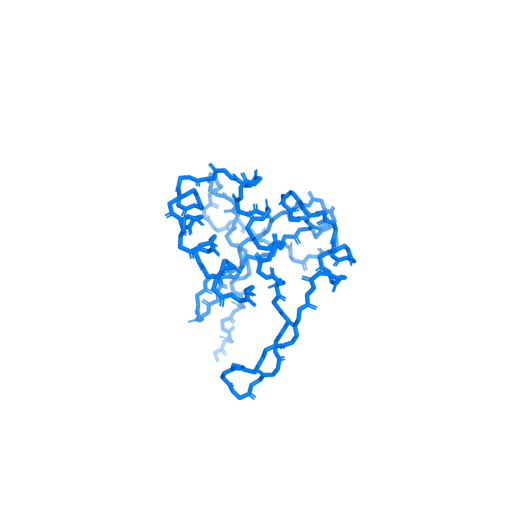.260 0.597 1.00 96.25 92 ASP A C 1
ATOM 725 O O . ASP A 1 92 ? -8.552 10.606 1.359 1.00 96.25 92 ASP A O 1
ATOM 729 N N . LEU A 1 93 ? -7.745 12.588 0.705 1.00 96.38 93 LEU A N 1
ATOM 730 C CA . LEU A 1 93 ? -8.426 13.352 1.754 1.00 96.38 93 LEU A CA 1
ATOM 731 C C . LEU A 1 93 ? -9.953 13.283 1.630 1.00 96.38 93 LEU A C 1
ATOM 733 O O . LEU A 1 93 ? -10.640 13.198 2.641 1.00 96.38 93 LEU A O 1
ATOM 737 N N . ARG A 1 94 ? -10.490 13.275 0.402 1.00 97.75 94 ARG A N 1
ATOM 738 C CA . ARG A 1 94 ? -11.941 13.182 0.160 1.00 97.75 94 ARG A CA 1
ATOM 739 C C . ARG A 1 94 ? -12.562 11.864 0.628 1.00 97.75 94 ARG A C 1
ATOM 741 O O . ARG A 1 94 ? -13.739 11.873 0.963 1.00 97.75 94 ARG A O 1
ATOM 748 N N . VAL A 1 95 ? -11.808 10.759 0.637 1.00 97.38 95 VAL A N 1
ATOM 749 C CA . VAL A 1 95 ? -12.331 9.441 1.049 1.00 97.38 95 VAL A CA 1
ATOM 750 C C . VAL A 1 95 ? -12.171 9.179 2.550 1.00 97.38 95 VAL A C 1
ATOM 752 O O . VAL A 1 95 ? -12.822 8.288 3.083 1.00 97.38 95 VAL A O 1
ATOM 755 N N . LEU A 1 96 ? -11.332 9.950 3.255 1.00 98.00 96 LEU A N 1
ATOM 756 C CA . LEU A 1 96 ? -11.082 9.746 4.687 1.00 98.00 96 LEU A CA 1
ATOM 757 C C . LEU A 1 96 ? -12.357 9.727 5.547 1.00 98.00 96 LEU A C 1
ATOM 759 O O . LEU A 1 96 ? -12.457 8.800 6.346 1.00 98.00 96 LEU A O 1
ATOM 763 N N . PRO A 1 97 ? -13.339 10.641 5.379 1.00 98.12 97 PRO A N 1
ATOM 764 C CA . PRO A 1 97 ? -14.541 10.624 6.212 1.00 98.12 97 PRO A CA 1
ATOM 765 C C . PRO A 1 97 ? -15.330 9.316 6.096 1.00 98.12 97 PRO A C 1
ATOM 767 O O . PRO A 1 97 ? -15.814 8.801 7.094 1.00 98.12 97 PRO A O 1
ATOM 770 N N . GLU A 1 98 ? -15.422 8.750 4.889 1.00 98.12 98 GLU A N 1
ATOM 771 C CA . GLU A 1 98 ? -16.112 7.477 4.661 1.00 98.12 98 GLU A CA 1
ATOM 772 C C . GLU A 1 98 ? -15.380 6.318 5.348 1.00 98.12 98 GLU A C 1
ATOM 774 O O . GLU A 1 98 ? -16.004 5.510 6.030 1.00 98.12 98 GLU A O 1
ATOM 779 N N . LEU A 1 99 ? -14.050 6.263 5.225 1.00 97.88 99 LEU A N 1
ATOM 780 C CA . LEU A 1 99 ? -13.239 5.234 5.883 1.00 97.88 99 LEU A CA 1
ATOM 781 C C . LEU A 1 99 ? -13.300 5.338 7.413 1.00 97.88 99 LEU A C 1
ATOM 783 O O . LEU A 1 99 ? -13.334 4.318 8.096 1.00 97.88 99 LEU A O 1
ATOM 787 N N . GLU A 1 100 ? -13.312 6.556 7.949 1.00 98.06 100 GLU A N 1
ATOM 788 C CA . GLU A 1 100 ? -13.430 6.815 9.386 1.00 98.06 100 GLU A CA 1
ATOM 789 C C . GLU A 1 100 ? -14.805 6.389 9.914 1.00 98.06 100 GLU A C 1
ATOM 791 O O . GLU A 1 100 ? -14.866 5.687 10.918 1.00 98.06 100 GLU A O 1
ATOM 796 N N . SER A 1 101 ? -15.892 6.686 9.192 1.00 98.12 101 SER A N 1
ATOM 797 C CA . SER A 1 101 ? -17.230 6.189 9.540 1.00 98.12 101 SER A CA 1
ATOM 798 C C . SER A 1 101 ? -17.343 4.663 9.483 1.00 98.12 101 SER A C 1
ATOM 800 O O . SER A 1 101 ? -18.041 4.075 10.305 1.00 98.12 101 SER A O 1
ATOM 802 N N . LEU A 1 102 ? -16.664 4.002 8.536 1.00 97.44 102 LEU A N 1
ATOM 803 C CA . LEU A 1 102 ? -16.602 2.536 8.503 1.00 97.44 102 LEU A CA 1
ATOM 804 C C . LEU A 1 102 ? -15.902 1.980 9.746 1.00 97.44 102 LEU A C 1
ATOM 806 O O . LEU A 1 102 ? -16.377 1.008 10.321 1.00 97.44 102 LEU A O 1
ATOM 810 N N . LEU A 1 103 ? -14.808 2.614 10.177 1.00 97.25 103 LEU A N 1
ATOM 811 C CA . LEU A 1 103 ? -14.065 2.184 11.358 1.00 97.25 103 LEU A CA 1
ATOM 812 C C . LEU A 1 103 ? -14.887 2.352 12.641 1.00 97.25 103 LEU A C 1
ATOM 814 O O . LEU A 1 103 ? -14.876 1.463 13.483 1.00 97.25 103 LEU A O 1
ATOM 818 N N . GLU A 1 104 ? -15.613 3.464 12.774 1.00 97.12 104 GLU A N 1
ATOM 819 C CA . GLU A 1 104 ? -16.523 3.711 13.902 1.00 97.12 104 GLU A CA 1
ATOM 820 C C . GLU A 1 104 ? -17.664 2.685 13.976 1.00 97.12 104 GLU A C 1
ATOM 822 O O . GLU A 1 104 ? -18.146 2.393 15.063 1.00 97.12 104 GLU A O 1
ATOM 827 N N . ALA A 1 105 ? -18.101 2.132 12.840 1.00 96.19 105 ALA A N 1
ATOM 828 C CA . ALA A 1 105 ? -19.168 1.132 12.792 1.00 96.19 105 ALA A CA 1
ATOM 829 C C . ALA A 1 105 ? -18.701 -0.300 13.120 1.00 96.19 105 ALA A C 1
ATOM 831 O O . ALA A 1 105 ? -19.540 -1.169 13.365 1.00 96.19 105 ALA A O 1
ATOM 832 N N . GLU A 1 106 ? -17.390 -0.566 13.079 1.00 90.56 106 GLU A N 1
ATOM 833 C CA . GLU A 1 106 ? -16.797 -1.841 13.510 1.00 90.56 106 GLU A CA 1
ATOM 834 C C . GLU A 1 106 ? -16.607 -1.921 15.039 1.00 90.56 106 GLU A C 1
ATOM 836 O O . GLU A 1 106 ? -16.391 -3.019 15.562 1.00 90.56 106 GLU A O 1
ATOM 841 N N . GLU A 1 107 ? -16.670 -0.780 15.739 1.00 76.38 107 GLU A N 1
ATOM 842 C CA . GLU A 1 107 ? -16.562 -0.650 17.204 1.00 76.38 107 GLU A CA 1
ATOM 843 C C . GLU A 1 107 ? -17.927 -0.776 17.909 1.00 76.38 107 GLU A C 1
ATOM 845 O O . GLU A 1 107 ? -17.957 -1.428 18.982 1.00 76.38 107 GLU A O 1
#

pLDDT: mean 85.88, std 17.76, range [33.22, 98.19]

Sequence (107 aa):
MPKPSPRFGRASAGFPEGLPFVWDDVTLRNRSQFTLATDLGDIDLLAEISGVGTFEQVREHSIQVDAFDRSVWTLDLRTLIRAKRAAGREKDLRVLPELESLLEAEE

Secondary structure (DSSP, 8-state):
-PPPPP-----STTSPTTPPPP-SHHHHHT-SEEEEEETTEEEEEESSBTTTBSHHHHHHTEEEEEETTEEEEEE-HHHHHHHHHHH--HHHHHHHHHHHHHHHHH-